Protein AF-A0A8T4ITD4-F1 (afdb_monomer)

Structure (mmCIF, N/CA/C/O backbone):
data_AF-A0A8T4ITD4-F1
#
_entry.id   AF-A0A8T4ITD4-F1
#
loop_
_atom_site.group_PDB
_atom_site.id
_atom_site.type_symbol
_atom_site.label_atom_id
_atom_site.label_alt_id
_atom_site.label_comp_id
_atom_site.label_asym_id
_atom_site.label_entity_id
_atom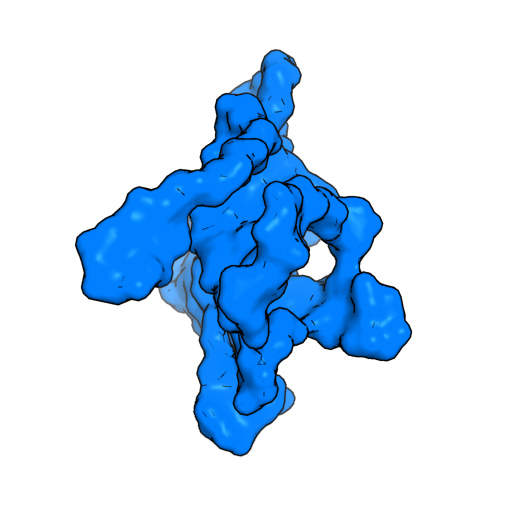_site.label_seq_id
_atom_site.pdbx_PDB_ins_code
_atom_site.Cartn_x
_atom_site.Cartn_y
_atom_site.Cartn_z
_atom_site.occupancy
_atom_site.B_iso_or_equiv
_atom_site.auth_seq_id
_atom_site.auth_comp_id
_atom_site.auth_asym_id
_atom_site.auth_atom_id
_atom_site.pdbx_PDB_model_num
ATOM 1 N N . ARG A 1 1 ? -17.104 -7.190 5.975 1.00 83.31 1 ARG A N 1
ATOM 2 C CA . ARG A 1 1 ? -16.769 -7.221 7.417 1.00 83.31 1 ARG A CA 1
ATOM 3 C C . ARG A 1 1 ? -17.326 -8.501 8.016 1.00 83.31 1 ARG A C 1
ATOM 5 O O . ARG A 1 1 ? -18.488 -8.779 7.773 1.00 83.31 1 ARG A O 1
ATOM 12 N N . TRP A 1 2 ? -16.511 -9.273 8.727 1.00 86.00 2 TRP A N 1
ATOM 13 C CA . TRP A 1 2 ? -16.955 -10.450 9.479 1.00 86.00 2 TRP A CA 1
ATOM 14 C C . TRP A 1 2 ? -17.395 -10.024 10.883 1.00 86.00 2 TRP A C 1
ATOM 16 O O . TRP A 1 2 ? -16.701 -9.215 11.501 1.00 86.00 2 TRP A O 1
ATOM 26 N N . ASP A 1 3 ? -18.520 -10.533 11.377 1.00 88.12 3 ASP A N 1
ATOM 27 C CA . ASP A 1 3 ? -19.047 -10.217 12.717 1.00 88.12 3 ASP A CA 1
ATOM 28 C C . ASP A 1 3 ? -18.936 -11.381 13.723 1.00 88.12 3 ASP A C 1
ATOM 30 O O . ASP A 1 3 ? -19.426 -11.288 14.847 1.00 88.12 3 ASP A O 1
ATOM 34 N N . GLY A 1 4 ? -18.272 -12.474 13.334 1.00 91.31 4 GLY A N 1
ATOM 35 C CA . GLY A 1 4 ? -18.209 -13.712 14.115 1.00 91.31 4 GLY A CA 1
ATOM 36 C C . GLY A 1 4 ? -19.161 -14.803 13.624 1.00 91.31 4 GLY A C 1
ATOM 37 O O . GLY A 1 4 ? -19.001 -15.951 14.038 1.00 91.31 4 GLY A O 1
ATOM 38 N N . ARG A 1 5 ? -20.121 -14.473 12.752 1.00 95.56 5 ARG A N 1
ATOM 39 C CA . ARG A 1 5 ? -21.103 -15.415 12.190 1.00 95.56 5 ARG A CA 1
ATOM 40 C C . ARG A 1 5 ? -21.269 -15.268 10.687 1.00 95.56 5 ARG A C 1
ATOM 42 O O . ARG A 1 5 ? -21.313 -16.282 9.999 1.00 95.56 5 ARG A O 1
ATOM 49 N N . ASP A 1 6 ? -21.327 -14.032 10.204 1.00 96.06 6 ASP A N 1
ATOM 50 C CA . ASP A 1 6 ? -21.644 -13.712 8.821 1.00 96.06 6 ASP A CA 1
ATOM 51 C C . ASP A 1 6 ? -20.755 -12.595 8.256 1.00 96.06 6 ASP A C 1
ATOM 53 O O . ASP A 1 6 ? -20.131 -11.790 8.960 1.00 96.06 6 ASP A O 1
ATOM 57 N N . TRP A 1 7 ? -20.693 -12.550 6.924 1.00 95.44 7 TRP A N 1
ATOM 58 C CA . TRP A 1 7 ? -20.056 -11.467 6.184 1.00 95.44 7 TRP A CA 1
ATOM 59 C C . TRP A 1 7 ? -21.073 -10.380 5.843 1.00 95.44 7 TRP A C 1
ATOM 61 O O . TRP A 1 7 ? -22.057 -10.621 5.153 1.00 95.44 7 TRP A O 1
ATOM 71 N N . THR A 1 8 ? -20.780 -9.146 6.244 1.00 91.69 8 THR A N 1
ATOM 72 C CA . THR A 1 8 ? -21.498 -7.945 5.802 1.00 91.69 8 THR A CA 1
ATOM 73 C C . THR A 1 8 ? -20.739 -7.250 4.675 1.00 91.69 8 THR A C 1
ATOM 75 O O . THR A 1 8 ? -19.539 -6.972 4.798 1.00 91.69 8 THR A O 1
ATOM 78 N N . VAL A 1 9 ? -21.438 -6.935 3.587 1.00 92.75 9 VAL A N 1
ATOM 79 C CA . VAL A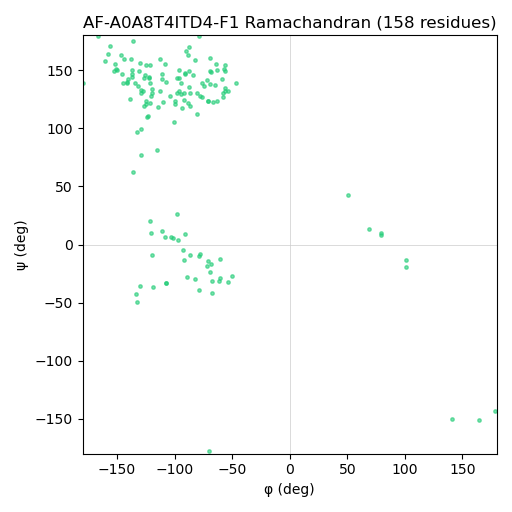 1 9 ? -20.908 -6.131 2.478 1.00 92.75 9 VAL A CA 1
ATOM 80 C C . VAL A 1 9 ? -20.914 -4.657 2.886 1.00 92.75 9 VAL A C 1
ATOM 82 O O . VAL A 1 9 ? -21.928 -4.143 3.347 1.00 92.75 9 VAL A O 1
ATOM 85 N N . LEU A 1 10 ? -19.772 -3.983 2.739 1.00 91.56 10 LEU A N 1
ATOM 86 C CA . LEU A 1 10 ? -19.673 -2.537 2.954 1.00 91.56 10 LEU A CA 1
ATOM 87 C C . LEU A 1 10 ? -20.131 -1.777 1.695 1.00 91.56 10 LEU A C 1
ATOM 89 O O . LEU A 1 10 ? -20.093 -2.354 0.605 1.00 91.56 10 LEU A O 1
ATOM 93 N N . PRO A 1 11 ? -20.523 -0.493 1.812 1.00 93.88 11 PRO A N 1
ATOM 94 C CA . PRO A 1 11 ? -20.849 0.348 0.665 1.00 93.88 11 PRO A CA 1
ATOM 95 C C . PRO A 1 11 ? -19.798 0.259 -0.456 1.00 93.88 11 PRO A C 1
ATOM 97 O O . PRO A 1 11 ? -18.597 0.226 -0.167 1.00 93.88 11 PRO A O 1
ATOM 100 N N . PRO A 1 12 ? -20.218 0.211 -1.732 1.00 90.81 12 PRO A N 1
ATOM 101 C CA . PRO A 1 12 ? -19.304 -0.008 -2.844 1.00 90.81 12 PRO A CA 1
ATOM 102 C C . PRO A 1 12 ? -18.421 1.216 -3.108 1.00 90.81 12 PRO A C 1
ATOM 104 O O . PRO A 1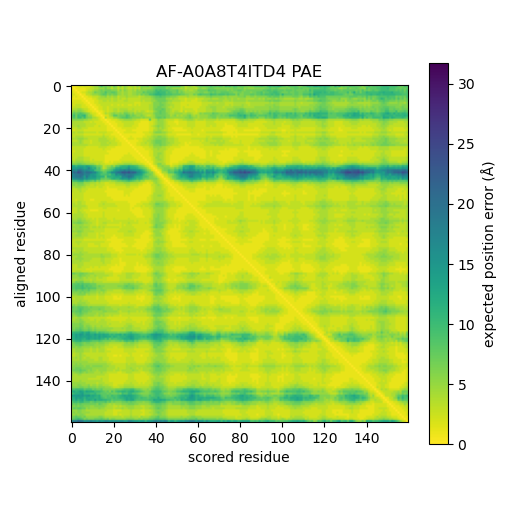 12 ? -18.889 2.355 -3.108 1.00 90.81 12 PRO A O 1
ATOM 107 N N . VAL A 1 13 ? -17.152 0.970 -3.437 1.00 88.94 13 VAL A N 1
ATOM 108 C CA . VAL A 1 13 ? -16.259 1.983 -4.012 1.00 88.94 13 VAL A CA 1
ATOM 109 C C . VAL A 1 13 ? -16.412 1.955 -5.529 1.00 88.94 13 VAL A C 1
ATOM 111 O O . VAL A 1 13 ? -16.179 0.931 -6.166 1.00 88.94 13 VAL A O 1
ATOM 114 N N . GLN A 1 14 ? -16.795 3.085 -6.118 1.00 84.44 14 GLN A N 1
ATOM 115 C CA . GLN A 1 14 ? -16.954 3.202 -7.566 1.00 84.44 14 GLN A CA 1
ATOM 116 C C . GLN A 1 14 ? -15.593 3.302 -8.272 1.00 84.44 14 GLN A C 1
ATOM 118 O O . GLN A 1 14 ? -14.695 4.027 -7.835 1.00 84.44 14 GLN A O 1
ATOM 123 N N . GLY A 1 15 ? -15.466 2.614 -9.405 1.00 81.94 15 GLY A N 1
ATOM 124 C CA . GLY A 1 15 ? -14.335 2.715 -10.323 1.00 81.94 15 GLY A CA 1
ATOM 125 C C . GLY A 1 15 ? -14.536 1.790 -11.522 1.00 81.94 15 GLY A C 1
ATOM 126 O O . GLY A 1 15 ? -15.021 0.676 -11.373 1.00 81.94 15 GLY A O 1
ATOM 127 N N . ILE A 1 16 ? -14.192 2.254 -12.724 1.00 83.50 16 ILE A N 1
ATOM 128 C CA . ILE A 1 16 ? -14.544 1.558 -13.979 1.00 83.50 16 ILE A CA 1
ATOM 129 C C . ILE A 1 16 ? -13.799 0.227 -14.120 1.00 83.50 16 ILE A C 1
ATOM 131 O O . ILE A 1 16 ? -14.368 -0.774 -14.542 1.00 83.50 16 ILE A O 1
ATOM 135 N N . ARG A 1 17 ? -12.513 0.221 -13.764 1.00 88.50 17 ARG A N 1
ATOM 136 C CA . ARG A 1 17 ? -11.666 -0.976 -13.654 1.00 88.50 17 ARG A CA 1
ATOM 137 C C . ARG A 1 17 ? -10.848 -0.859 -12.380 1.00 88.50 17 ARG A C 1
ATOM 139 O O . ARG A 1 17 ? -9.636 -0.669 -12.435 1.00 88.50 17 ARG A O 1
ATOM 146 N N . LEU A 1 18 ? -11.557 -0.813 -11.257 1.00 92.69 18 LEU A N 1
ATOM 147 C CA . LEU A 1 18 ? -10.953 -0.742 -9.936 1.00 92.69 18 LEU A CA 1
ATOM 148 C C . LEU A 1 18 ? -10.307 -2.086 -9.597 1.00 92.69 18 LEU A C 1
ATOM 150 O O . LEU A 1 18 ? -10.986 -3.109 -9.563 1.00 92.69 18 LEU A O 1
ATOM 154 N N . THR A 1 19 ? -9.020 -2.048 -9.285 1.00 93.44 19 THR A N 1
ATOM 155 C CA . THR A 1 19 ? -8.300 -3.145 -8.645 1.00 93.44 19 THR A CA 1
ATOM 156 C C . THR A 1 19 ? -7.960 -2.706 -7.2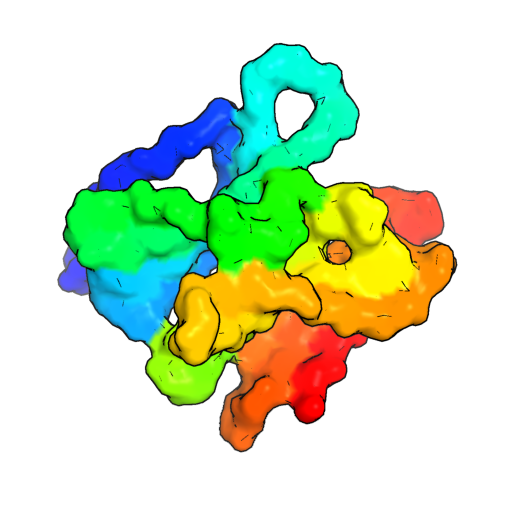32 1.00 93.44 19 THR A C 1
ATOM 158 O O . THR A 1 19 ? -7.301 -1.682 -7.060 1.00 93.44 19 THR A O 1
ATOM 161 N N . VAL A 1 20 ? -8.403 -3.470 -6.234 1.00 95.19 20 VAL A N 1
ATOM 162 C CA . VAL A 1 20 ? -7.972 -3.322 -4.837 1.00 95.19 20 VAL A CA 1
ATOM 163 C C . VAL A 1 20 ? -6.821 -4.290 -4.607 1.00 95.19 20 VAL A C 1
ATOM 165 O O . VAL A 1 20 ? -6.930 -5.461 -4.966 1.00 95.19 20 VAL A O 1
ATOM 168 N N . THR A 1 21 ? -5.721 -3.797 -4.054 1.00 97.25 21 THR A N 1
ATOM 169 C CA . THR A 1 21 ? -4.489 -4.576 -3.878 1.00 97.25 21 THR A CA 1
ATOM 170 C C . THR A 1 21 ? -4.242 -4.955 -2.428 1.00 97.25 21 THR A C 1
ATOM 172 O O . THR A 1 21 ? -3.708 -6.030 -2.180 1.00 97.25 21 THR A O 1
ATOM 175 N N . ASP A 1 22 ? -4.641 -4.105 -1.479 1.00 98.19 22 ASP A N 1
ATOM 176 C CA . ASP A 1 22 ? -4.431 -4.354 -0.054 1.00 98.19 22 ASP A CA 1
ATOM 177 C C . ASP A 1 22 ? -5.413 -3.560 0.820 1.00 98.19 22 ASP A C 1
ATOM 179 O O . ASP A 1 22 ? -6.048 -2.599 0.362 1.00 98.19 22 ASP A O 1
ATOM 183 N N . LEU A 1 23 ? -5.528 -3.962 2.087 1.00 96.62 23 LEU A N 1
ATOM 184 C CA . LEU A 1 23 ? -6.329 -3.287 3.100 1.00 96.62 23 LEU A CA 1
ATOM 185 C C . LEU A 1 23 ? -5.636 -3.286 4.472 1.00 96.62 23 LEU A C 1
ATOM 187 O O . LEU A 1 23 ? -5.096 -4.296 4.909 1.00 96.62 23 LEU A O 1
ATOM 191 N N . LEU A 1 24 ? -5.724 -2.168 5.194 1.00 97.88 24 LEU A N 1
ATOM 192 C CA . LEU A 1 24 ? -5.226 -2.042 6.564 1.00 97.88 24 LEU A CA 1
ATOM 193 C C . LEU A 1 24 ? -6.359 -1.615 7.507 1.00 97.88 24 LEU A C 1
ATOM 195 O O . LEU A 1 24 ? -6.792 -0.461 7.439 1.00 97.88 24 LEU A O 1
ATOM 199 N N . PRO A 1 25 ? -6.831 -2.492 8.409 1.00 95.88 25 PRO A N 1
ATOM 200 C CA . PRO A 1 25 ? -7.725 -2.090 9.483 1.00 95.88 25 PRO A CA 1
ATOM 201 C C . PRO A 1 25 ? -6.923 -1.468 10.637 1.00 95.88 25 PRO A C 1
ATOM 203 O O . PRO A 1 25 ? -6.191 -2.168 11.333 1.00 95.88 25 PRO A O 1
ATOM 206 N N . SER A 1 26 ? -7.091 -0.166 10.863 1.00 94.75 26 SER A N 1
ATOM 207 C CA . SER A 1 26 ? -6.511 0.558 12.008 1.00 94.75 26 SER A CA 1
ATOM 208 C C . SER A 1 26 ? -7.440 0.537 13.230 1.00 94.75 26 SER A C 1
ATOM 210 O O . SER A 1 26 ? -6.989 0.606 14.370 1.00 94.75 26 SER A O 1
ATOM 212 N N . ALA A 1 27 ? -8.751 0.436 12.993 1.00 93.50 27 ALA A N 1
ATOM 213 C CA . ALA A 1 27 ? -9.804 0.250 13.992 1.00 93.50 27 ALA A CA 1
ATOM 214 C C . ALA A 1 27 ? -11.041 -0.397 13.322 1.00 93.50 27 ALA A C 1
ATOM 216 O O . ALA A 1 27 ? -11.081 -0.482 12.093 1.00 93.50 27 ALA A O 1
ATOM 217 N N . PRO A 1 28 ? -12.079 -0.831 14.073 1.00 90.69 28 PRO A N 1
ATOM 218 C CA . PRO A 1 28 ? -13.274 -1.455 13.485 1.00 90.69 28 PRO A CA 1
ATOM 219 C C . PRO A 1 28 ? -13.958 -0.624 12.391 1.00 90.69 28 PRO A C 1
ATOM 221 O O . PRO A 1 28 ? -14.503 -1.185 11.441 1.00 90.69 28 PRO A O 1
ATOM 224 N N . ASP A 1 29 ? -13.887 0.699 12.533 1.00 94.06 29 ASP A N 1
ATOM 225 C CA . ASP A 1 29 ? -14.495 1.690 11.648 1.00 94.06 29 ASP A CA 1
ATOM 226 C C . ASP A 1 29 ? -13.440 2.642 11.049 1.00 94.06 29 ASP A C 1
ATOM 228 O O . ASP A 1 29 ? -13.766 3.726 10.583 1.00 94.06 29 ASP A O 1
ATOM 232 N N . ASP A 1 30 ? -12.167 2.231 11.045 1.00 95.88 30 ASP A N 1
ATOM 233 C CA . ASP A 1 30 ? -11.068 2.941 10.382 1.00 95.88 30 ASP A CA 1
ATOM 234 C C . ASP A 1 30 ? -10.250 1.943 9.565 1.00 95.88 30 ASP A C 1
ATOM 236 O O . ASP A 1 30 ? -9.401 1.225 10.100 1.00 95.88 30 ASP A O 1
ATOM 240 N N . VAL A 1 31 ? -10.549 1.858 8.270 1.00 96.81 31 VAL A N 1
ATOM 241 C CA . VAL A 1 31 ? -9.909 0.901 7.359 1.00 96.81 31 VAL A CA 1
ATOM 242 C C . VAL A 1 31 ? -9.402 1.626 6.130 1.00 96.81 31 VAL A C 1
ATOM 244 O O . VAL A 1 31 ? -10.146 2.346 5.471 1.00 96.81 31 VAL A O 1
ATOM 247 N N . TRP A 1 32 ? -8.147 1.393 5.780 1.00 97.81 32 TRP A N 1
ATOM 248 C CA . TRP A 1 32 ? -7.535 1.904 4.563 1.00 97.81 32 TRP A CA 1
ATOM 249 C C . TRP A 1 32 ? -7.557 0.836 3.479 1.00 97.81 32 TRP A C 1
ATOM 251 O O . TRP A 1 32 ? -7.359 -0.339 3.772 1.00 97.81 32 TRP A O 1
ATOM 261 N N . ALA A 1 33 ? -7.772 1.237 2.231 1.00 97.69 33 ALA A N 1
ATOM 262 C CA . ALA A 1 33 ? -7.681 0.364 1.068 1.00 97.69 33 ALA A CA 1
ATOM 263 C C . ALA A 1 33 ? -6.833 1.020 -0.022 1.00 97.69 33 ALA A C 1
ATOM 265 O O . ALA A 1 33 ? -6.986 2.215 -0.305 1.00 97.69 33 ALA A O 1
ATOM 266 N N . THR A 1 34 ? -5.959 0.229 -0.636 1.00 98.12 34 THR A N 1
ATOM 267 C CA . THR A 1 34 ? -5.058 0.653 -1.712 1.00 98.12 34 THR A CA 1
ATOM 268 C C . THR A 1 34 ? -5.418 -0.019 -3.031 1.00 98.12 34 THR A C 1
ATOM 270 O O . THR A 1 34 ? -6.098 -1.049 -3.071 1.00 98.12 34 THR A O 1
ATOM 273 N N . GLY A 1 35 ? -4.976 0.580 -4.132 1.00 97.00 35 GLY A N 1
ATOM 274 C CA . GLY A 1 35 ? -5.116 -0.017 -5.445 1.00 97.00 35 GLY A CA 1
ATOM 275 C C . GLY A 1 35 ? -4.890 0.958 -6.588 1.00 97.00 35 GLY A C 1
ATOM 276 O O . GLY A 1 35 ? -4.152 1.943 -6.470 1.00 97.00 35 GLY A O 1
ATOM 277 N N . ALA A 1 36 ? -5.553 0.675 -7.707 1.00 95.69 36 ALA A N 1
ATOM 278 C CA . ALA A 1 36 ? -5.495 1.478 -8.919 1.00 95.69 36 ALA A CA 1
ATOM 279 C C . ALA A 1 36 ? -6.796 1.359 -9.730 1.00 95.69 36 ALA A C 1
ATOM 281 O O . ALA A 1 36 ? -7.509 0.360 -9.635 1.00 95.69 36 ALA A O 1
ATOM 282 N N . ALA A 1 37 ? -7.111 2.365 -10.547 1.00 93.56 37 ALA A N 1
ATOM 283 C CA . ALA A 1 37 ? -8.275 2.342 -11.429 1.00 93.56 37 ALA A CA 1
ATOM 284 C C . ALA A 1 37 ? -7.988 2.975 -12.796 1.00 93.56 37 ALA A C 1
ATOM 286 O O . ALA A 1 37 ? -7.363 4.031 -12.898 1.00 93.56 37 ALA A O 1
ATOM 287 N N . PHE A 1 38 ? -8.504 2.356 -13.860 1.00 89.50 38 PHE A N 1
ATOM 288 C CA . PHE A 1 38 ? -8.480 2.933 -15.209 1.00 89.50 38 PHE A CA 1
ATOM 289 C C . PHE A 1 38 ? -9.744 3.760 -15.487 1.00 89.50 38 PHE A C 1
ATOM 291 O O . PHE A 1 38 ? -10.829 3.431 -15.009 1.00 89.50 38 PHE A O 1
ATOM 298 N N . GLY A 1 39 ? -9.603 4.826 -16.283 1.00 80.88 39 GLY A N 1
ATOM 299 C CA . GLY A 1 39 ? -10.715 5.667 -16.748 1.00 80.88 39 GLY A CA 1
ATOM 300 C C . GLY A 1 39 ? -11.379 5.161 -18.038 1.00 80.88 39 GLY A C 1
ATOM 301 O O . GLY A 1 39 ? -10.857 4.270 -18.708 1.00 80.88 39 GLY A O 1
ATOM 302 N N . VAL A 1 40 ? -12.520 5.758 -18.412 1.00 70.38 40 VAL A N 1
ATOM 303 C CA . VAL A 1 40 ? -13.236 5.441 -19.664 1.00 70.38 40 VAL A CA 1
ATOM 304 C C . VAL A 1 40 ? -12.427 5.933 -20.864 1.00 70.38 40 VAL A C 1
ATOM 306 O O . VAL A 1 40 ? -11.902 7.044 -20.840 1.00 70.38 40 VAL A O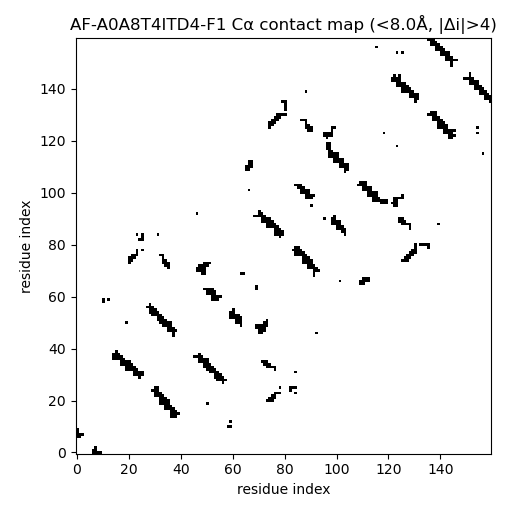 1
ATOM 309 N N . GLY A 1 41 ? -12.357 5.123 -21.925 1.00 66.56 41 GLY A N 1
ATOM 310 C CA . GLY A 1 41 ? -11.908 5.569 -23.251 1.00 66.56 41 GLY A CA 1
ATOM 311 C C . GLY A 1 41 ? -10.426 5.934 -23.367 1.00 66.56 41 GLY A C 1
ATOM 312 O O . GLY A 1 41 ? -10.035 6.558 -24.347 1.00 66.56 41 GLY A O 1
ATOM 313 N N . GLY A 1 42 ? -9.593 5.574 -22.386 1.00 64.44 42 GLY A N 1
ATOM 314 C CA . GLY A 1 42 ? -8.145 5.724 -22.513 1.00 64.44 42 GLY A CA 1
ATOM 315 C C . GLY A 1 42 ? -7.570 4.749 -23.550 1.00 64.44 42 GLY A C 1
ATOM 316 O O . GLY A 1 42 ? -8.113 3.651 -23.700 1.00 64.44 42 GLY A O 1
ATOM 317 N N . PRO A 1 43 ? -6.476 5.107 -24.249 1.00 71.81 43 PRO A N 1
ATOM 318 C CA . PRO A 1 43 ? -5.746 4.145 -25.068 1.00 71.81 43 PRO A CA 1
ATOM 319 C C . PRO A 1 43 ? -5.312 2.937 -24.213 1.00 71.81 43 PRO A C 1
ATOM 321 O O . PRO A 1 43 ? -5.138 3.101 -23.001 1.00 71.81 43 PRO A O 1
ATOM 324 N N . PRO A 1 44 ? -5.114 1.747 -24.814 1.00 66.81 44 PRO A N 1
ATOM 325 C CA . PRO A 1 44 ? -4.713 0.529 -24.099 1.00 66.81 44 PRO A CA 1
ATOM 326 C C . PRO A 1 44 ? -3.505 0.706 -23.163 1.00 66.81 44 PRO A C 1
ATOM 328 O O . PRO A 1 44 ? -3.427 0.030 -22.142 1.00 66.81 44 PRO A O 1
ATOM 331 N N . ASP A 1 45 ? -2.624 1.663 -23.468 1.00 73.56 45 ASP A N 1
ATOM 332 C CA . ASP A 1 45 ? -1.386 1.933 -22.730 1.00 73.56 45 ASP A CA 1
ATOM 333 C C . ASP A 1 45 ? -1.495 3.067 -21.695 1.00 73.56 45 ASP A C 1
ATOM 335 O O . ASP A 1 45 ? -0.494 3.450 -21.083 1.00 73.56 45 ASP A O 1
ATOM 339 N N . LYS A 1 46 ? -2.687 3.647 -21.486 1.00 85.88 46 LYS A N 1
ATOM 340 C CA . LYS A 1 46 ? -2.860 4.701 -20.477 1.00 85.88 46 LYS A CA 1
ATOM 341 C C . LYS A 1 46 ? -2.643 4.106 -19.077 1.00 85.88 46 LYS A C 1
ATOM 343 O O . LYS A 1 46 ? -3.386 3.197 -18.703 1.00 85.88 46 LYS A O 1
ATOM 348 N N . PRO A 1 47 ? -1.700 4.631 -18.271 1.00 89.31 47 PRO A N 1
ATOM 349 C CA . PRO A 1 47 ? -1.505 4.148 -16.910 1.00 89.31 47 PRO A CA 1
ATOM 350 C C . PRO A 1 47 ? -2.751 4.403 -16.045 1.00 89.31 47 PRO A C 1
ATOM 352 O O . PRO A 1 47 ? -3.480 5.377 -16.281 1.00 89.31 47 PRO A O 1
ATOM 355 N N . PRO A 1 48 ? -3.011 3.550 -15.041 1.00 93.06 48 PRO A N 1
ATOM 356 C CA . PRO A 1 48 ? -4.104 3.772 -14.110 1.00 93.06 48 PRO A CA 1
ATOM 357 C C . PRO A 1 48 ? -3.817 4.970 -13.193 1.00 93.06 48 PRO A C 1
ATOM 359 O O . PRO A 1 48 ? -2.673 5.401 -13.031 1.00 93.06 48 PRO A O 1
ATOM 362 N N . GLY A 1 49 ? -4.874 5.512 -12.591 1.00 94.44 49 GLY A N 1
ATOM 363 C CA . GLY A 1 49 ? -4.744 6.391 -11.434 1.00 94.44 49 GLY A CA 1
ATOM 364 C C . GLY A 1 49 ? -4.640 5.558 -10.162 1.00 94.44 49 GLY A C 1
ATOM 365 O O . GLY A 1 49 ? -5.279 4.505 -10.074 1.00 94.44 49 GLY A O 1
ATOM 366 N N . ILE A 1 50 ? -3.872 6.020 -9.177 1.00 96.00 50 ILE A N 1
ATOM 367 C CA . ILE A 1 50 ? -3.852 5.349 -7.876 1.00 96.00 50 ILE A CA 1
ATOM 368 C C . ILE A 1 50 ? -5.229 5.427 -7.211 1.00 96.00 50 ILE A C 1
ATOM 370 O O . ILE A 1 50 ? -6.017 6.340 -7.465 1.00 96.00 50 ILE A O 1
ATOM 374 N N . VAL A 1 51 ? -5.502 4.481 -6.319 1.00 97.00 51 VAL A N 1
ATOM 375 C CA . VAL A 1 51 ? -6.680 4.506 -5.459 1.00 97.00 51 VAL A CA 1
ATOM 376 C C . VAL A 1 51 ? -6.229 4.357 -4.018 1.00 97.00 51 VAL A C 1
ATOM 378 O O . VAL A 1 51 ? -5.650 3.343 -3.643 1.00 97.00 51 VAL A O 1
ATOM 381 N N . LEU A 1 52 ? -6.531 5.371 -3.212 1.00 97.56 52 LEU A N 1
ATOM 382 C CA . LEU A 1 52 ? -6.429 5.322 -1.760 1.00 97.56 52 LEU A CA 1
ATOM 383 C C . LEU A 1 52 ? -7.778 5.703 -1.158 1.00 97.56 52 LEU A C 1
ATOM 385 O O . LEU A 1 52 ? -8.295 6.794 -1.425 1.00 97.56 52 LEU A O 1
ATOM 389 N N . ARG A 1 53 ? -8.361 4.793 -0.377 1.00 97.38 53 ARG A N 1
ATOM 390 C CA . ARG A 1 53 ? -9.668 4.971 0.262 1.00 97.38 53 ARG A CA 1
ATOM 391 C C . ARG A 1 53 ? -9.575 4.740 1.759 1.00 97.38 53 ARG A C 1
ATOM 393 O O . ARG A 1 53 ? -8.832 3.864 2.190 1.00 97.38 53 ARG A O 1
ATOM 400 N N . ARG A 1 54 ? -10.374 5.480 2.527 1.00 96.88 54 ARG A N 1
ATOM 401 C CA . ARG A 1 54 ? -10.536 5.2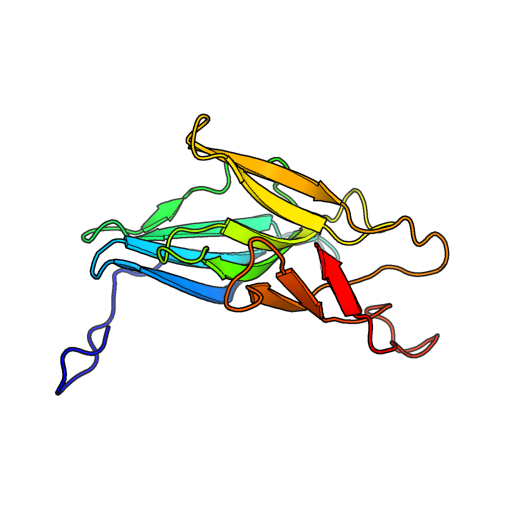80 3.970 1.00 96.88 54 ARG A CA 1
ATOM 402 C C . ARG A 1 54 ? -12.008 5.094 4.316 1.00 96.88 54 ARG A C 1
ATOM 404 O O . ARG A 1 54 ? -12.828 5.947 3.979 1.00 96.88 54 ARG A O 1
ATOM 411 N N . TRP A 1 55 ? -12.324 3.983 4.964 1.00 97.56 55 TRP A N 1
ATOM 412 C CA . TRP A 1 55 ? -13.600 3.719 5.616 1.00 97.56 55 TRP A CA 1
ATOM 413 C C . TRP A 1 55 ? -13.615 4.407 6.976 1.00 97.56 55 TRP A C 1
ATOM 415 O O . TRP A 1 55 ? -12.665 4.237 7.735 1.00 97.56 55 TRP A O 1
ATOM 425 N N . ASN A 1 56 ? -14.672 5.160 7.272 1.00 95.38 56 ASN A N 1
ATOM 426 C CA . ASN A 1 56 ? -14.843 5.892 8.537 1.00 95.38 56 ASN A CA 1
ATOM 427 C C . ASN A 1 56 ? -15.970 5.325 9.430 1.00 95.38 56 ASN A C 1
ATOM 429 O O . ASN A 1 56 ? -16.408 5.997 10.362 1.00 95.38 56 ASN A O 1
ATOM 433 N N . GLY A 1 57 ? -16.488 4.134 9.110 1.00 95.31 57 GLY A N 1
ATOM 434 C CA . GLY A 1 57 ? -17.643 3.528 9.784 1.00 95.31 57 GLY A CA 1
ATOM 435 C C . GLY A 1 57 ? -18.960 3.666 9.030 1.00 95.31 57 GLY A C 1
ATOM 436 O O . GLY A 1 57 ? -19.875 2.878 9.270 1.00 95.31 57 GLY A O 1
ATOM 437 N N . THR A 1 58 ? -19.059 4.611 8.094 1.00 95.12 58 THR A N 1
ATOM 438 C CA . THR A 1 58 ? -20.296 4.871 7.340 1.00 95.12 58 THR A CA 1
ATOM 439 C C . THR A 1 58 ? -20.081 4.940 5.833 1.00 95.12 58 THR A C 1
ATOM 441 O O . THR A 1 58 ? -20.926 4.458 5.077 1.00 95.12 58 THR A O 1
ATOM 444 N N . GLU A 1 59 ? -18.955 5.483 5.377 1.00 96.44 59 GLU A N 1
ATOM 445 C CA . GLU A 1 59 ? -18.645 5.641 3.959 1.00 96.44 59 GLU A CA 1
ATOM 446 C C . GLU A 1 59 ? -17.149 5.497 3.644 1.00 96.44 59 GLU A C 1
ATOM 448 O O . GLU A 1 59 ? -16.275 5.589 4.509 1.00 96.44 59 GLU A O 1
ATOM 453 N N . TRP A 1 60 ? -16.854 5.283 2.360 1.00 97.25 60 TRP A N 1
ATOM 454 C CA . TRP A 1 60 ? -15.495 5.308 1.828 1.00 97.25 60 TRP A CA 1
ATOM 455 C C . TRP A 1 60 ? -15.155 6.696 1.290 1.00 97.25 60 TRP A C 1
ATOM 457 O O . TRP A 1 60 ? -15.712 7.139 0.286 1.00 97.25 60 TRP A O 1
ATOM 467 N N . THR A 1 61 ? -14.161 7.346 1.886 1.00 96.38 61 THR A N 1
ATOM 468 C CA . THR A 1 61 ? -13.645 8.645 1.432 1.00 96.38 61 THR A CA 1
ATOM 469 C C . THR A 1 61 ? -12.416 8.468 0.541 1.00 96.38 61 THR A C 1
ATOM 471 O O . THR A 1 61 ? -11.616 7.551 0.742 1.00 96.38 61 THR A O 1
ATOM 474 N N . SER A 1 62 ? -12.268 9.312 -0.489 1.00 95.31 62 SER A N 1
ATOM 475 C CA . SER A 1 62 ? -11.028 9.366 -1.279 1.00 95.31 62 SER A CA 1
ATOM 476 C C . SER A 1 62 ? -9.937 10.067 -0.485 1.00 95.31 62 SER A C 1
ATOM 478 O O . SER A 1 62 ? -10.196 11.111 0.098 1.00 95.31 62 SER A O 1
ATOM 480 N N . TRP A 1 63 ? -8.732 9.510 -0.516 1.00 96.00 63 TRP A N 1
ATOM 481 C CA . TRP A 1 63 ? -7.519 10.120 0.037 1.00 96.00 63 TRP A CA 1
ATOM 482 C C . TRP A 1 63 ? -6.436 10.323 -1.027 1.00 96.00 63 TRP A C 1
ATOM 484 O O . TRP A 1 63 ? -5.288 10.619 -0.716 1.00 96.00 63 TRP A O 1
ATOM 494 N N . THR A 1 64 ? -6.788 10.135 -2.298 1.00 94.38 64 THR A N 1
ATOM 495 C CA . THR A 1 64 ? -5.844 10.196 -3.425 1.00 94.38 64 THR A CA 1
ATOM 496 C C . THR A 1 64 ? -5.300 11.611 -3.654 1.00 94.38 64 THR A C 1
ATOM 498 O O . THR A 1 64 ? -4.152 11.777 -4.044 1.00 94.38 64 THR A O 1
ATOM 501 N N . ASP A 1 65 ? -6.090 12.640 -3.361 1.00 92.12 65 ASP A N 1
ATOM 502 C CA . ASP A 1 65 ? -5.694 14.054 -3.388 1.00 92.12 65 ASP A CA 1
ATOM 503 C C . ASP A 1 65 ? -4.686 14.428 -2.286 1.00 92.12 65 ASP A C 1
ATOM 505 O O . ASP A 1 65 ? -3.999 15.439 -2.400 1.00 92.12 65 ASP A O 1
ATOM 509 N N . ARG A 1 66 ? -4.548 13.588 -1.253 1.00 93.69 66 ARG A N 1
ATOM 510 C CA . ARG A 1 66 ? -3.579 13.734 -0.154 1.00 93.69 66 ARG A CA 1
ATOM 511 C C . ARG A 1 66 ? -2.317 12.890 -0.352 1.00 93.69 66 ARG A C 1
ATOM 513 O O . ARG A 1 66 ? -1.672 12.485 0.617 1.00 93.69 66 ARG A O 1
ATOM 520 N N . THR A 1 67 ? -1.985 12.593 -1.604 1.00 95.00 67 THR A N 1
ATOM 521 C CA . THR A 1 67 ? -0.792 11.833 -1.983 1.00 95.00 67 THR A CA 1
ATOM 522 C C . THR A 1 67 ? 0.089 12.656 -2.928 1.00 95.00 67 THR A C 1
ATOM 524 O O . THR A 1 67 ? -0.408 13.530 -3.638 1.00 95.00 67 THR A O 1
ATOM 527 N N . PRO A 1 68 ? 1.405 12.395 -2.968 1.00 93.88 68 PRO A N 1
ATOM 528 C CA . PRO A 1 68 ? 2.347 13.185 -3.758 1.00 93.88 68 PRO A CA 1
ATOM 529 C C . PRO A 1 68 ? 2.322 12.852 -5.259 1.00 93.88 68 PRO A C 1
ATOM 531 O O . PRO A 1 68 ? 2.977 13.537 -6.041 1.00 93.88 68 PRO A O 1
ATOM 534 N N . PHE A 1 69 ? 1.601 11.807 -5.679 1.00 93.69 69 PHE A N 1
ATOM 535 C CA . PHE A 1 69 ? 1.432 11.438 -7.084 1.00 93.69 69 PHE A CA 1
ATOM 536 C C . PHE A 1 69 ? 0.080 10.757 -7.298 1.00 93.69 69 PHE A C 1
ATOM 538 O O . PHE A 1 69 ? -0.419 10.081 -6.410 1.00 93.69 69 PHE A O 1
ATOM 545 N N . THR A 1 70 ? -0.499 10.891 -8.491 1.00 93.75 70 THR A N 1
ATOM 546 C CA . THR A 1 70 ? -1.846 10.363 -8.779 1.00 93.75 70 THR A CA 1
ATOM 547 C C . THR A 1 70 ? -1.889 9.321 -9.896 1.00 93.75 70 THR A C 1
ATOM 549 O O . THR A 1 70 ? -2.923 8.685 -10.092 1.00 93.75 70 THR A O 1
ATOM 552 N N . VAL A 1 71 ? -0.785 9.115 -10.623 1.00 94.62 71 VAL A N 1
ATOM 553 C CA . VAL A 1 71 ? -0.704 8.205 -11.778 1.00 94.62 71 VAL A CA 1
ATOM 554 C C . VAL A 1 71 ? 0.235 7.047 -11.461 1.00 94.62 71 VAL A C 1
ATOM 556 O O . VAL A 1 71 ? 1.423 7.253 -11.221 1.00 94.62 71 VAL A O 1
ATOM 559 N N . GLY A 1 72 ? -0.295 5.827 -11.479 1.00 94.50 72 GLY A N 1
ATOM 560 C CA . GLY A 1 72 ? 0.420 4.631 -11.056 1.00 94.50 72 GLY A CA 1
ATOM 561 C C . GLY A 1 72 ? -0.472 3.667 -10.277 1.00 94.50 72 GLY A C 1
ATOM 562 O O . GLY A 1 72 ? -1.680 3.611 -10.500 1.00 94.50 72 GLY A O 1
ATOM 563 N N . ALA A 1 73 ? 0.121 2.913 -9.352 1.00 95.44 73 ALA A N 1
ATOM 564 C CA . ALA A 1 73 ? -0.598 1.986 -8.479 1.00 95.44 73 ALA A CA 1
ATOM 565 C C . ALA A 1 73 ? -0.032 2.002 -7.055 1.00 95.44 73 ALA A C 1
ATOM 567 O O . ALA A 1 73 ? 1.180 2.076 -6.871 1.00 95.44 73 ALA A O 1
ATOM 568 N N . LEU A 1 74 ? -0.903 1.886 -6.055 1.00 97.88 74 LEU A N 1
ATOM 569 C CA . LEU A 1 74 ? -0.509 1.493 -4.699 1.00 97.88 74 LEU A CA 1
ATOM 570 C C . LEU A 1 74 ? -0.708 -0.017 -4.590 1.00 97.88 74 LEU A C 1
ATOM 572 O O . LEU A 1 74 ? -1.686 -0.519 -5.136 1.00 97.88 74 LEU A O 1
ATOM 576 N N . THR A 1 75 ? 0.217 -0.732 -3.953 1.00 97.62 75 THR A N 1
ATOM 577 C CA . THR A 1 75 ? 0.252 -2.205 -3.987 1.00 97.62 75 THR A CA 1
ATOM 578 C C . THR A 1 75 ? 0.099 -2.843 -2.616 1.00 97.62 75 THR A C 1
ATOM 580 O O . THR A 1 75 ? -0.589 -3.851 -2.511 1.00 97.62 75 THR A O 1
ATOM 583 N N . SER A 1 76 ? 0.657 -2.251 -1.559 1.00 98.44 76 SER A N 1
ATOM 584 C CA . SER A 1 76 ? 0.480 -2.753 -0.192 1.00 98.44 76 SER A CA 1
ATOM 585 C C . SER A 1 76 ? 0.594 -1.648 0.847 1.00 98.44 76 SER A C 1
ATOM 587 O O . SER A 1 76 ? 1.311 -0.677 0.620 1.00 98.44 76 SER A O 1
ATOM 589 N N . ILE A 1 77 ? -0.119 -1.782 1.965 1.00 98.62 77 ILE A N 1
ATOM 590 C CA . ILE A 1 77 ? -0.121 -0.849 3.093 1.00 98.62 77 ILE A CA 1
ATOM 591 C C . ILE A 1 77 ? 0.171 -1.598 4.395 1.00 98.62 77 ILE A C 1
ATOM 593 O O . ILE A 1 77 ? -0.460 -2.603 4.700 1.00 98.62 77 ILE A O 1
ATOM 597 N N . CYS A 1 78 ? 1.086 -1.076 5.212 1.00 97.81 78 CYS A N 1
ATOM 598 C CA . CYS A 1 78 ? 1.376 -1.637 6.527 1.00 97.81 78 CYS A CA 1
ATOM 599 C C . CYS A 1 78 ? 1.244 -0.603 7.649 1.00 97.81 78 CYS A C 1
ATOM 601 O O . CYS A 1 78 ? 1.397 0.610 7.449 1.00 97.81 78 CYS A O 1
ATOM 603 N N . ALA A 1 79 ? 0.976 -1.115 8.848 1.00 97.00 79 ALA A N 1
ATOM 604 C CA . ALA A 1 79 ? 0.877 -0.323 10.063 1.00 97.00 79 ALA A CA 1
ATOM 605 C C . ALA A 1 79 ? 2.219 -0.143 10.787 1.00 97.00 79 ALA A C 1
ATOM 607 O O . ALA A 1 79 ? 3.178 -0.877 10.554 1.00 97.00 79 ALA A O 1
ATOM 608 N N . ASP A 1 80 ? 2.259 0.834 11.692 1.00 94.19 80 ASP A N 1
ATOM 609 C CA . ASP A 1 80 ? 3.268 0.948 12.740 1.00 94.19 80 ASP A CA 1
ATOM 610 C C . ASP A 1 80 ? 2.963 -0.009 13.908 1.00 94.19 80 ASP A C 1
ATOM 612 O O . ASP A 1 80 ? 1.946 -0.706 13.934 1.00 94.19 80 ASP A O 1
ATOM 616 N N . ALA A 1 81 ? 3.826 -0.012 14.927 1.00 92.12 81 ALA A N 1
ATOM 617 C CA . ALA A 1 81 ? 3.654 -0.836 16.125 1.00 92.12 81 ALA A CA 1
ATOM 618 C C . ALA A 1 81 ? 2.362 -0.547 16.924 1.00 92.12 81 ALA A C 1
ATOM 620 O O . ALA A 1 81 ? 2.008 -1.320 17.811 1.00 92.12 81 ALA A O 1
ATOM 621 N N . ARG A 1 82 ? 1.659 0.559 16.640 1.00 91.81 82 ARG A N 1
ATOM 622 C CA . ARG A 1 82 ? 0.382 0.933 17.266 1.00 91.81 82 ARG A CA 1
ATOM 623 C C . ARG A 1 82 ? -0.824 0.618 16.376 1.00 91.81 82 ARG A C 1
ATOM 625 O O . ARG A 1 82 ? -1.934 0.995 16.736 1.00 91.81 82 ARG A O 1
ATOM 632 N N . GLY A 1 83 ? -0.625 -0.035 15.231 1.00 93.56 83 GLY A N 1
ATOM 633 C CA . GLY A 1 83 ? -1.697 -0.345 14.285 1.00 93.56 83 GLY A CA 1
ATOM 634 C C . GLY A 1 83 ? -2.115 0.835 13.401 1.00 93.56 83 GLY A C 1
ATOM 635 O O . GLY A 1 83 ? -3.121 0.739 12.709 1.00 93.56 83 GLY A O 1
ATOM 636 N N . ARG A 1 84 ? -1.378 1.953 13.407 1.00 94.62 84 ARG A N 1
ATOM 637 C CA . ARG A 1 84 ? -1.695 3.138 12.590 1.00 94.62 84 ARG A CA 1
ATOM 638 C C . ARG A 1 84 ? -1.054 3.016 11.209 1.00 94.62 84 ARG A C 1
ATOM 640 O O . ARG A 1 84 ? 0.030 2.442 11.129 1.00 94.62 84 ARG A O 1
ATOM 647 N N . PRO A 1 85 ? -1.641 3.585 10.140 1.00 96.81 85 PRO A N 1
ATOM 648 C CA . PRO A 1 85 ? -1.028 3.562 8.813 1.00 96.81 85 PRO A CA 1
ATOM 649 C C . PRO A 1 85 ? 0.378 4.164 8.860 1.00 96.81 85 PRO A C 1
ATOM 651 O O . PRO A 1 85 ? 0.595 5.200 9.488 1.00 96.81 85 PRO A O 1
ATOM 654 N N . ALA A 1 86 ? 1.335 3.497 8.219 1.00 97.12 86 ALA A N 1
ATOM 655 C CA . ALA A 1 86 ? 2.742 3.855 8.350 1.00 97.12 86 ALA A CA 1
ATOM 656 C C . ALA A 1 86 ? 3.457 3.947 7.007 1.00 97.12 86 ALA A C 1
ATOM 658 O O . ALA A 1 86 ? 4.157 4.931 6.757 1.00 97.12 86 ALA A O 1
ATOM 659 N N . LEU A 1 87 ? 3.313 2.933 6.158 1.00 98.12 87 LEU A N 1
ATOM 660 C CA . LEU A 1 87 ? 4.008 2.869 4.879 1.00 98.12 87 LEU A CA 1
ATOM 661 C C . LEU A 1 87 ? 3.116 2.202 3.835 1.00 98.12 87 LEU A C 1
ATOM 663 O O . LEU A 1 87 ? 2.443 1.216 4.126 1.00 98.12 87 LEU A O 1
ATOM 667 N N . ILE A 1 88 ? 3.130 2.739 2.622 1.00 98.56 88 ILE A N 1
ATOM 668 C CA . ILE A 1 88 ? 2.510 2.133 1.447 1.00 98.56 88 ILE A CA 1
ATOM 669 C C . ILE A 1 88 ? 3.609 1.896 0.423 1.00 98.56 88 ILE A C 1
ATOM 671 O O . ILE A 1 88 ? 4.400 2.801 0.178 1.00 98.56 88 ILE A O 1
ATOM 675 N N . SER A 1 89 ? 3.659 0.721 -0.194 1.00 97.81 89 SER A N 1
ATOM 676 C CA . SER A 1 89 ? 4.465 0.496 -1.395 1.00 97.81 89 SER A CA 1
ATOM 677 C C . SER A 1 89 ? 3.644 0.778 -2.651 1.00 97.81 89 SER A C 1
ATOM 679 O O . SER A 1 89 ? 2.419 0.615 -2.673 1.00 97.81 89 SER A O 1
ATOM 681 N N . GLY A 1 90 ? 4.308 1.254 -3.700 1.00 95.00 90 GLY A N 1
ATOM 682 C CA . GLY A 1 90 ? 3.637 1.557 -4.948 1.00 95.00 90 GLY A CA 1
ATOM 683 C C . GLY A 1 90 ? 4.578 1.782 -6.118 1.00 95.00 90 GLY A C 1
ATOM 684 O O . GLY A 1 90 ? 5.805 1.723 -6.028 1.00 95.00 90 GLY A O 1
ATOM 685 N N . TRP A 1 91 ? 3.947 2.051 -7.246 1.00 92.62 91 TRP A N 1
ATOM 686 C CA . TRP A 1 91 ? 4.567 2.377 -8.511 1.00 92.62 91 TRP A CA 1
ATOM 687 C C . TRP A 1 91 ? 4.065 3.745 -8.955 1.00 92.62 91 TRP A C 1
ATOM 689 O O . TRP A 1 91 ? 2.864 3.936 -9.128 1.00 92.62 91 TRP A O 1
ATOM 699 N N . ASP A 1 92 ? 4.991 4.676 -9.160 1.00 92.94 92 ASP A N 1
ATOM 700 C CA . ASP A 1 92 ? 4.727 5.975 -9.772 1.00 92.94 92 ASP A CA 1
ATOM 701 C C . ASP A 1 92 ? 5.133 5.923 -11.240 1.00 92.94 92 ASP A C 1
ATOM 703 O O . ASP A 1 92 ? 6.269 5.591 -11.587 1.00 92.94 92 ASP A O 1
ATOM 707 N N . PHE A 1 93 ? 4.179 6.227 -12.117 1.00 91.19 93 PHE A N 1
ATOM 708 C CA . PHE A 1 93 ? 4.399 6.170 -13.555 1.00 91.19 93 PHE A CA 1
ATOM 709 C C . PHE A 1 93 ? 5.497 7.140 -14.014 1.00 91.19 93 PHE A C 1
ATOM 711 O O . PHE A 1 93 ? 6.211 6.828 -14.973 1.00 91.19 93 PHE A O 1
ATOM 718 N N . TRP A 1 94 ? 5.648 8.281 -13.337 1.00 89.75 94 TRP A N 1
ATOM 719 C CA . TRP A 1 94 ? 6.542 9.361 -13.750 1.00 89.75 94 TRP A CA 1
ATOM 720 C C . TRP A 1 94 ? 8.002 9.142 -13.335 1.00 89.75 94 TRP A C 1
ATOM 722 O O . TRP A 1 94 ? 8.898 9.561 -14.063 1.00 89.75 94 TRP A O 1
ATOM 732 N N . ASP A 1 95 ? 8.258 8.439 -12.227 1.00 88.00 95 ASP A N 1
ATOM 733 C CA . ASP A 1 95 ? 9.605 8.034 -11.796 1.00 88.00 95 ASP A CA 1
ATOM 734 C C . ASP A 1 95 ? 9.641 6.532 -11.487 1.00 88.00 95 ASP A C 1
ATOM 736 O O . ASP A 1 95 ? 9.258 6.088 -10.403 1.00 88.00 95 ASP A O 1
ATOM 740 N N . GLN A 1 96 ? 10.142 5.772 -12.465 1.00 86.69 96 GLN A N 1
ATOM 741 C CA . GLN A 1 96 ? 10.302 4.312 -12.421 1.00 86.69 96 GLN A CA 1
ATOM 742 C C . GLN A 1 96 ? 11.758 3.889 -12.176 1.00 86.69 96 GLN A C 1
ATOM 744 O O . GLN A 1 96 ? 12.070 2.707 -12.287 1.00 86.69 96 GLN A O 1
ATOM 749 N N . SER A 1 97 ? 12.660 4.840 -11.909 1.00 85.62 97 SER A N 1
ATOM 750 C CA . SER A 1 97 ? 14.091 4.566 -11.690 1.00 85.62 97 SER A CA 1
ATOM 751 C C . SER A 1 97 ? 14.394 4.033 -10.286 1.00 85.62 97 SER A C 1
ATOM 753 O O . SER A 1 97 ? 15.527 3.649 -9.992 1.00 85.62 97 SER A O 1
ATOM 755 N N . ARG A 1 98 ? 13.385 4.080 -9.406 1.00 91.12 98 ARG A N 1
ATOM 756 C CA . ARG A 1 98 ? 13.438 3.751 -7.981 1.00 91.12 98 ARG A CA 1
ATOM 757 C C . ARG A 1 98 ? 12.087 3.242 -7.511 1.00 91.12 98 ARG A C 1
ATOM 759 O O . ARG A 1 98 ? 11.051 3.705 -7.989 1.00 91.12 98 ARG A O 1
ATOM 766 N N . SER A 1 99 ? 12.107 2.386 -6.498 1.00 92.94 99 SER A N 1
ATOM 767 C CA . SER A 1 99 ? 10.912 2.011 -5.744 1.00 92.94 99 SER A CA 1
ATOM 768 C C . SER A 1 99 ? 10.265 3.254 -5.126 1.00 92.94 99 SER A C 1
ATOM 770 O O . SER A 1 99 ? 10.971 4.163 -4.670 1.00 92.94 99 SER A O 1
ATOM 772 N N . HIS A 1 100 ? 8.933 3.303 -5.098 1.00 94.56 100 HIS A N 1
ATOM 773 C CA . HIS A 1 100 ? 8.190 4.385 -4.457 1.00 94.56 100 HIS A CA 1
ATOM 774 C C . HIS A 1 100 ? 7.443 3.853 -3.236 1.00 94.56 100 HIS A C 1
ATOM 776 O O . HIS A 1 100 ? 6.731 2.850 -3.303 1.00 94.56 100 HIS A O 1
ATOM 782 N N . TYR A 1 101 ? 7.588 4.573 -2.132 1.00 97.12 101 TYR A N 1
ATOM 783 C CA . TYR A 1 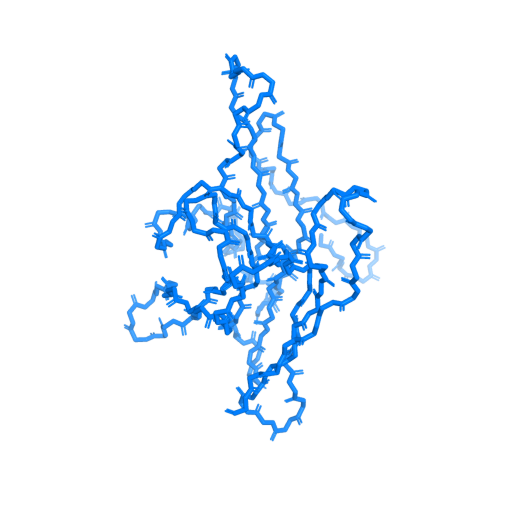101 ? 6.824 4.393 -0.916 1.00 97.12 101 TYR A CA 1
ATOM 784 C C . TYR A 1 101 ? 6.097 5.677 -0.530 1.00 97.12 101 TYR A C 1
ATOM 786 O O . TYR A 1 101 ? 6.645 6.769 -0.665 1.00 97.12 101 TYR A O 1
ATOM 794 N N . LEU A 1 102 ? 4.888 5.559 0.005 1.00 97.62 102 LEU A N 1
ATOM 795 C CA . LEU A 1 102 ? 4.243 6.661 0.704 1.00 97.62 102 LEU A CA 1
ATOM 796 C C . LEU A 1 102 ? 4.415 6.464 2.204 1.00 97.62 102 LEU A C 1
ATOM 798 O O . LEU A 1 102 ? 3.970 5.454 2.746 1.00 97.62 102 LEU A O 1
ATOM 802 N N . ARG A 1 103 ? 5.041 7.426 2.876 1.00 97.25 103 ARG A N 1
ATOM 803 C CA . ARG A 1 103 ? 5.198 7.449 4.331 1.00 97.25 103 ARG A CA 1
ATOM 804 C C . ARG A 1 103 ? 4.097 8.305 4.945 1.00 97.25 103 ARG A C 1
ATOM 806 O O . ARG A 1 103 ? 3.860 9.422 4.486 1.00 97.25 103 ARG A O 1
ATOM 813 N N . TRP A 1 104 ? 3.435 7.793 5.978 1.00 96.75 104 TRP A N 1
ATOM 814 C CA . TRP A 1 104 ? 2.446 8.574 6.715 1.00 96.75 104 TRP A CA 1
ATOM 815 C C . TRP A 1 104 ? 3.134 9.659 7.549 1.00 96.75 104 TRP A C 1
ATOM 817 O O . TRP A 1 104 ? 3.980 9.350 8.391 1.00 96.75 104 TRP A O 1
ATOM 827 N N . ASP A 1 105 ? 2.756 10.918 7.333 1.00 93.88 105 ASP A N 1
ATOM 828 C CA . ASP A 1 105 ? 3.096 12.039 8.202 1.00 93.88 105 ASP A CA 1
ATOM 829 C C . ASP A 1 105 ? 1.893 12.349 9.099 1.00 93.88 105 ASP A C 1
ATOM 831 O O . ASP A 1 105 ? 0.885 12.918 8.673 1.00 93.88 105 ASP A O 1
ATOM 835 N N . ALA A 1 106 ? 2.006 11.959 10.368 1.00 90.38 106 ALA A N 1
ATOM 836 C CA . ALA A 1 106 ? 0.948 12.160 11.346 1.00 90.38 106 ALA A CA 1
ATOM 837 C C . ALA A 1 106 ? 0.742 13.635 11.727 1.00 90.38 106 ALA A C 1
ATOM 839 O O . ALA A 1 106 ? -0.344 13.978 12.183 1.00 90.38 106 ALA A O 1
ATOM 840 N N . ALA A 1 107 ? 1.754 14.494 11.569 1.00 91.19 107 ALA A N 1
ATOM 841 C CA . ALA A 1 107 ? 1.635 15.916 11.877 1.00 91.19 107 ALA A CA 1
ATOM 842 C C . ALA A 1 107 ? 0.907 16.665 10.754 1.00 91.19 107 ALA A C 1
ATOM 844 O O . ALA A 1 107 ? 0.080 17.531 11.031 1.00 91.19 107 ALA A O 1
ATOM 845 N N . ALA A 1 108 ? 1.191 16.307 9.500 1.00 90.56 108 ALA A N 1
ATOM 846 C CA . ALA A 1 108 ? 0.548 16.893 8.325 1.00 90.56 108 ALA A CA 1
ATOM 847 C C . ALA A 1 108 ? -0.776 16.209 7.929 1.00 90.56 108 ALA A C 1
ATOM 849 O O . ALA A 1 108 ? -1.473 16.706 7.047 1.00 90.56 108 ALA A O 1
ATOM 850 N N . GLU A 1 109 ? -1.108 15.069 8.545 1.00 91.50 109 GLU A N 1
ATOM 851 C CA . GLU A 1 109 ? -2.236 14.207 8.162 1.00 91.50 109 GLU A CA 1
ATOM 852 C C . GLU A 1 109 ? -2.235 13.879 6.653 1.00 91.50 109 GLU A C 1
ATOM 854 O O . GLU A 1 109 ? -3.259 13.931 5.957 1.00 91.50 109 GLU A O 1
ATOM 859 N N . ALA A 1 110 ? -1.044 13.575 6.136 1.00 94.06 110 ALA A N 1
ATOM 860 C CA . ALA A 1 110 ? -0.790 13.427 4.711 1.00 94.06 110 ALA A CA 1
ATOM 861 C C . ALA A 1 110 ? 0.230 12.324 4.421 1.00 94.06 110 ALA A C 1
ATOM 863 O O . ALA A 1 110 ? 1.037 11.932 5.266 1.00 94.06 110 ALA A O 1
ATOM 864 N N . TRP A 1 111 ? 0.209 11.842 3.182 1.00 97.31 111 TRP A N 1
ATOM 865 C CA . TRP A 1 111 ? 1.203 10.909 2.679 1.00 97.31 111 TRP A CA 1
ATOM 866 C C . TRP A 1 111 ? 2.346 11.666 2.010 1.00 97.31 111 TRP A C 1
ATOM 868 O O . TRP A 1 111 ? 2.123 12.508 1.141 1.00 97.31 111 TRP A O 1
ATOM 878 N N . THR A 1 112 ? 3.580 11.340 2.381 1.00 96.62 112 THR A N 1
ATOM 879 C CA . THR A 1 112 ? 4.791 11.926 1.795 1.00 96.62 112 THR A CA 1
ATOM 880 C C . THR A 1 112 ? 5.543 10.896 0.960 1.00 96.62 112 THR A C 1
ATOM 882 O O . THR A 1 112 ? 5.520 9.701 1.249 1.00 96.62 112 THR A O 1
ATOM 885 N N . SER A 1 113 ? 6.187 11.346 -0.118 1.00 95.25 113 SER A N 1
ATOM 886 C CA . SER A 1 113 ? 6.938 10.467 -1.021 1.00 95.25 113 SER A CA 1
ATOM 887 C C . SER A 1 113 ? 8.269 10.092 -0.383 1.00 95.25 113 SER A C 1
ATOM 889 O O . SER A 1 113 ? 9.086 10.963 -0.089 1.00 95.25 113 SER A O 1
ATOM 891 N N . GLN A 1 114 ? 8.543 8.798 -0.299 1.00 95.06 114 GLN A N 1
ATOM 892 C CA . GLN A 1 114 ? 9.842 8.238 0.039 1.00 95.06 114 GLN A CA 1
ATOM 893 C C . GLN A 1 114 ? 10.312 7.327 -1.100 1.00 95.06 114 GLN A C 1
ATOM 895 O O . GLN A 1 114 ? 9.532 6.580 -1.690 1.00 95.06 114 GLN A O 1
ATOM 900 N N . ARG A 1 115 ? 11.601 7.395 -1.441 1.00 93.00 115 ARG A N 1
ATOM 901 C CA . ARG A 1 115 ? 12.184 6.611 -2.537 1.00 93.00 115 ARG A CA 1
ATOM 902 C C . ARG A 1 115 ? 13.129 5.549 -2.005 1.00 93.00 115 ARG A C 1
ATOM 904 O O . ARG A 1 115 ? 13.861 5.797 -1.048 1.00 93.00 115 ARG A O 1
ATOM 911 N N . GLY A 1 116 ? 13.106 4.391 -2.657 1.00 92.19 116 GLY A N 1
ATOM 912 C CA . GLY A 1 116 ? 14.132 3.371 -2.497 1.00 92.19 116 GLY A CA 1
ATOM 913 C C . GLY A 1 116 ? 15.473 3.797 -3.115 1.00 92.19 116 GLY A C 1
ATOM 914 O O . GLY A 1 116 ? 15.603 4.912 -3.643 1.00 92.19 116 GLY A O 1
ATOM 915 N N . PRO A 1 117 ? 16.483 2.916 -3.067 1.00 90.19 117 PRO A N 1
ATOM 916 C CA . PRO A 1 117 ? 17.785 3.147 -3.685 1.00 90.19 117 PRO A CA 1
ATOM 917 C C . PRO A 1 117 ? 17.676 3.449 -5.185 1.00 90.19 117 PRO A C 1
ATOM 919 O O . PRO A 1 117 ? 16.785 2.941 -5.862 1.00 90.19 117 PRO A O 1
ATOM 922 N N . ALA A 1 118 ? 18.599 4.259 -5.715 1.00 86.00 118 ALA A N 1
ATOM 923 C CA . ALA A 1 118 ? 18.728 4.484 -7.155 1.00 86.00 118 ALA A CA 1
ATOM 924 C C . ALA A 1 118 ? 19.093 3.178 -7.865 1.00 86.00 118 ALA A C 1
ATOM 926 O O . ALA A 1 118 ? 20.117 2.573 -7.552 1.00 86.00 118 ALA A O 1
ATOM 927 N N . THR A 1 119 ? 18.285 2.773 -8.843 1.00 80.75 119 THR A N 1
ATOM 928 C CA . THR A 1 119 ? 18.515 1.544 -9.601 1.00 80.75 119 THR A CA 1
ATOM 929 C C . THR A 1 119 ? 18.450 1.824 -11.106 1.00 80.75 119 THR A C 1
ATOM 931 O O . THR A 1 119 ? 17.443 1.532 -11.738 1.00 80.75 119 THR A O 1
ATOM 934 N N . PRO A 1 120 ? 19.495 2.410 -11.721 1.00 76.38 120 PRO A N 1
ATOM 935 C CA . PRO A 1 120 ? 19.428 2.901 -13.104 1.00 76.38 120 PRO A CA 1
ATOM 936 C C . PRO A 1 120 ? 19.124 1.819 -14.150 1.00 76.38 120 PRO A C 1
ATOM 938 O O . PRO A 1 120 ? 18.543 2.106 -15.193 1.00 76.38 120 PRO A O 1
ATOM 941 N N . GLU A 1 121 ? 19.523 0.579 -13.870 1.00 83.25 121 GLU A N 1
ATOM 942 C CA . GLU A 1 121 ? 19.431 -0.549 -14.802 1.00 83.25 121 GLU A CA 1
ATOM 943 C C . GLU A 1 121 ? 18.126 -1.346 -14.673 1.00 83.25 121 GLU A C 1
ATOM 945 O O . GLU A 1 121 ? 17.804 -2.150 -15.548 1.00 83.25 121 GLU A O 1
ATOM 950 N N . ILE A 1 122 ? 17.359 -1.131 -13.599 1.00 85.88 122 ILE A N 1
ATOM 951 C CA . ILE A 1 122 ? 16.131 -1.879 -13.315 1.00 85.88 122 ILE A CA 1
ATOM 952 C C . ILE A 1 122 ? 14.972 -0.934 -12.994 1.00 85.88 122 ILE A C 1
ATOM 954 O O . ILE A 1 122 ? 15.158 0.205 -12.580 1.00 85.88 122 ILE A O 1
ATOM 958 N N . LYS A 1 123 ? 13.746 -1.414 -13.191 1.00 88.06 123 LYS A N 1
ATOM 959 C CA . LYS A 1 123 ? 12.522 -0.666 -12.882 1.00 88.06 123 LYS A CA 1
ATOM 960 C C . LYS A 1 123 ? 11.786 -1.410 -11.777 1.00 88.06 123 LYS A C 1
ATOM 962 O O . LYS A 1 123 ? 10.906 -2.218 -12.095 1.00 88.06 123 LYS A O 1
ATOM 967 N N . PRO A 1 124 ? 12.191 -1.221 -10.509 1.00 90.75 124 PRO A N 1
ATOM 968 C CA . PRO A 1 124 ? 11.662 -2.013 -9.419 1.00 90.75 124 PRO A CA 1
ATOM 969 C C . PRO A 1 124 ? 10.168 -1.741 -9.240 1.00 90.75 124 PRO A C 1
ATOM 971 O O . PRO A 1 124 ? 9.697 -0.605 -9.306 1.00 90.75 124 PRO A O 1
ATOM 974 N N . LEU A 1 125 ? 9.420 -2.814 -9.018 1.00 90.81 125 LEU A N 1
ATOM 975 C CA . LEU A 1 125 ? 7.991 -2.793 -8.748 1.00 90.81 125 LEU A CA 1
ATOM 976 C C . LEU A 1 125 ? 7.762 -3.511 -7.434 1.00 90.81 125 LEU A C 1
ATOM 978 O O . LEU A 1 125 ? 7.966 -4.721 -7.345 1.00 90.81 125 LEU A O 1
ATOM 982 N N . MET A 1 126 ? 7.388 -2.747 -6.414 1.00 94.88 126 MET A N 1
ATOM 983 C CA . MET A 1 126 ? 7.157 -3.274 -5.078 1.00 94.88 126 MET A CA 1
ATOM 984 C C . MET A 1 126 ? 5.731 -3.781 -4.952 1.00 94.88 126 MET A C 1
ATOM 986 O O . MET A 1 126 ? 4.787 -3.092 -5.329 1.00 94.88 126 MET A O 1
ATOM 990 N N . ASN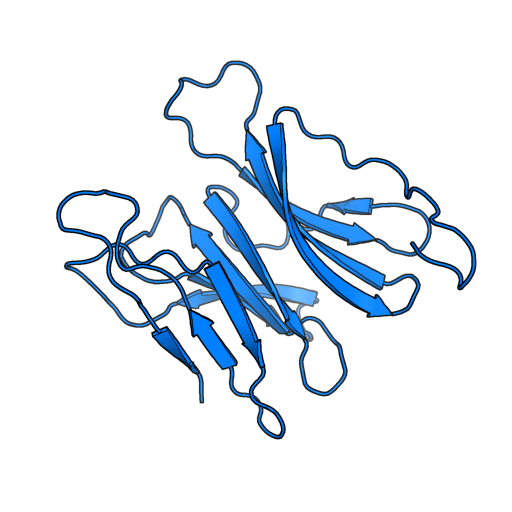 A 1 127 ? 5.594 -5.002 -4.443 1.00 95.12 127 ASN A N 1
ATOM 991 C CA . ASN A 1 127 ? 4.329 -5.724 -4.365 1.00 95.12 127 ASN A CA 1
ATOM 992 C C . ASN A 1 127 ? 3.803 -5.801 -2.934 1.00 95.12 127 ASN A C 1
ATOM 994 O O . ASN A 1 127 ? 2.594 -5.845 -2.741 1.00 95.12 127 ASN A O 1
ATOM 998 N N . ASN A 1 128 ? 4.691 -5.871 -1.941 1.00 97.56 128 ASN A N 1
ATOM 999 C CA . ASN A 1 128 ? 4.300 -6.035 -0.547 1.00 97.56 128 ASN A CA 1
ATOM 1000 C C . ASN A 1 128 ? 5.263 -5.291 0.383 1.00 97.56 128 ASN A C 1
ATOM 1002 O O . ASN A 1 128 ? 6.459 -5.210 0.094 1.00 97.56 128 ASN A O 1
ATOM 1006 N N . VAL A 1 129 ? 4.736 -4.765 1.487 1.00 98.00 129 VAL A N 1
ATOM 1007 C CA . VAL A 1 129 ? 5.504 -4.115 2.546 1.00 98.00 129 VAL A CA 1
ATOM 1008 C C . VAL A 1 129 ? 5.038 -4.600 3.918 1.00 98.00 129 VAL A C 1
ATOM 1010 O O . VAL A 1 129 ? 3.846 -4.735 4.172 1.00 98.00 129 VAL A O 1
ATOM 1013 N N . THR A 1 130 ? 5.978 -4.844 4.829 1.00 97.38 130 THR A N 1
ATOM 1014 C CA . THR A 1 130 ? 5.685 -5.244 6.210 1.00 97.38 130 THR A CA 1
ATOM 1015 C C . THR A 1 130 ? 6.580 -4.513 7.197 1.00 97.38 130 THR A C 1
ATOM 1017 O O . THR A 1 130 ? 7.763 -4.288 6.938 1.00 97.38 130 THR A O 1
ATOM 1020 N N . ALA A 1 131 ? 6.029 -4.183 8.364 1.00 96.69 131 ALA A N 1
ATOM 1021 C CA . ALA A 1 131 ? 6.813 -3.698 9.493 1.00 96.69 131 ALA A CA 1
ATOM 1022 C C . ALA A 1 131 ? 7.712 -4.809 10.051 1.00 96.69 131 ALA A C 1
ATOM 1024 O O . ALA A 1 131 ? 7.358 -5.993 10.020 1.00 96.69 131 ALA A O 1
ATOM 1025 N N . ILE A 1 132 ? 8.873 -4.418 10.573 1.00 96.25 132 ILE A N 1
ATOM 1026 C CA . ILE A 1 132 ? 9.768 -5.297 11.324 1.00 96.25 132 ILE A CA 1
ATOM 1027 C C . ILE A 1 132 ? 9.316 -5.274 12.793 1.00 96.25 132 ILE A C 1
ATOM 1029 O O . ILE A 1 132 ? 9.341 -4.213 13.418 1.00 96.25 132 ILE A O 1
ATOM 1033 N N . PRO A 1 133 ? 8.917 -6.417 13.381 1.00 94.19 133 PRO A N 1
ATOM 1034 C CA . PRO A 1 133 ? 8.482 -6.451 14.772 1.00 94.19 133 PRO A CA 1
ATOM 1035 C C . PRO A 1 133 ? 9.545 -5.897 15.731 1.00 94.19 133 PRO A C 1
ATOM 1037 O O . PRO A 1 133 ? 10.712 -6.280 15.667 1.00 94.19 133 PRO A O 1
ATOM 1040 N N . GLY A 1 134 ? 9.125 -5.011 16.638 1.00 93.69 134 GLY A N 1
ATOM 1041 C CA . GLY A 1 134 ? 9.999 -4.415 17.653 1.00 93.69 134 GLY A CA 1
ATOM 1042 C C . GLY A 1 134 ? 10.897 -3.274 17.161 1.00 93.69 134 GLY A C 1
ATOM 1043 O O . GLY A 1 134 ? 11.758 -2.839 17.922 1.00 93.69 134 GLY A O 1
ATOM 1044 N N . THR A 1 135 ? 10.722 -2.783 15.930 1.00 94.44 135 THR A N 1
ATOM 1045 C CA . THR A 1 135 ? 11.472 -1.634 15.393 1.00 94.44 135 THR A CA 1
ATOM 1046 C C . THR A 1 135 ? 10.554 -0.661 14.642 1.00 94.44 135 THR A C 1
ATOM 1048 O O . THR A 1 135 ? 9.370 -0.936 14.450 1.00 94.44 135 THR A O 1
ATOM 1051 N N . ASP A 1 136 ? 11.111 0.469 14.194 1.00 91.69 136 ASP A N 1
ATOM 1052 C CA . ASP A 1 136 ? 10.452 1.410 13.271 1.00 91.69 136 ASP A CA 1
ATOM 1053 C C . ASP A 1 136 ? 10.756 1.104 11.786 1.00 91.69 136 ASP A C 1
ATOM 1055 O O . ASP A 1 136 ? 10.449 1.904 10.898 1.00 91.69 136 ASP A O 1
ATOM 1059 N N . GLY A 1 137 ? 11.391 -0.041 11.515 1.00 95.50 137 GLY A N 1
ATOM 1060 C CA . GLY A 1 137 ? 11.850 -0.456 10.194 1.00 95.50 137 GLY A CA 1
ATOM 1061 C C . GLY A 1 137 ? 10.823 -1.266 9.402 1.00 95.50 137 GLY A C 1
ATOM 1062 O O . GLY A 1 137 ? 9.847 -1.790 9.942 1.00 95.50 137 GLY A O 1
ATOM 1063 N N . PHE A 1 138 ? 11.084 -1.418 8.103 1.00 97.12 138 PHE A N 1
ATOM 1064 C CA . PHE A 1 138 ? 10.204 -2.118 7.163 1.00 97.12 138 PHE A CA 1
ATOM 1065 C C . PHE A 1 138 ? 10.999 -3.023 6.218 1.00 97.12 138 PHE A C 1
ATOM 1067 O O . PHE A 1 138 ? 12.136 -2.715 5.854 1.00 97.12 138 PHE A O 1
ATOM 1074 N N . TRP A 1 139 ? 10.370 -4.111 5.779 1.00 97.75 139 TRP A N 1
ATOM 1075 C CA . TRP A 1 139 ? 10.784 -4.881 4.609 1.00 97.75 139 TRP A CA 1
ATOM 1076 C C . TRP A 1 139 ? 9.805 -4.648 3.469 1.00 97.75 139 TRP A C 1
ATOM 1078 O O . TRP A 1 139 ? 8.595 -4.635 3.682 1.00 97.75 139 TRP A O 1
ATOM 1088 N N . SER A 1 140 ? 10.333 -4.516 2.259 1.00 97.75 140 SER A N 1
ATOM 1089 C CA . SER A 1 140 ? 9.564 -4.441 1.023 1.00 97.75 140 SER A CA 1
ATOM 1090 C C . SER A 1 140 ? 10.070 -5.486 0.040 1.00 97.75 140 SER A C 1
ATOM 1092 O O . SER A 1 140 ? 11.271 -5.755 -0.024 1.00 97.75 140 SER A O 1
ATOM 1094 N N . VAL A 1 141 ? 9.157 -6.086 -0.718 1.00 97.44 141 VAL A N 1
ATOM 1095 C CA . VAL A 1 141 ? 9.473 -7.124 -1.701 1.00 97.44 141 VAL A CA 1
ATOM 1096 C C . VAL A 1 141 ? 8.713 -6.914 -2.999 1.00 97.44 141 VAL A C 1
ATOM 1098 O O . VAL A 1 141 ? 7.577 -6.435 -3.023 1.00 97.44 141 VAL A O 1
ATOM 1101 N N . GLY A 1 142 ? 9.347 -7.288 -4.104 1.00 95.25 142 GLY A N 1
ATOM 1102 C CA . GLY A 1 142 ? 8.774 -7.201 -5.434 1.00 95.25 142 GLY A CA 1
ATOM 1103 C C . GLY A 1 142 ? 9.753 -7.673 -6.495 1.00 95.25 142 GLY A C 1
ATOM 1104 O O . GLY A 1 142 ? 10.494 -8.632 -6.275 1.00 95.25 142 GLY A O 1
ATOM 1105 N N . THR A 1 143 ? 9.739 -7.025 -7.654 1.00 93.94 143 THR A N 1
ATOM 1106 C CA . THR A 1 143 ? 10.489 -7.478 -8.831 1.00 93.94 143 THR A CA 1
ATOM 1107 C C . THR A 1 143 ? 11.302 -6.368 -9.474 1.00 93.94 143 THR A C 1
ATOM 1109 O O . THR A 1 143 ? 10.867 -5.222 -9.492 1.00 93.94 143 THR A O 1
ATOM 1112 N N . THR A 1 144 ? 12.435 -6.707 -10.088 1.00 91.94 144 THR A N 1
ATOM 1113 C CA . THR A 1 144 ? 13.299 -5.753 -10.813 1.00 91.94 144 THR A CA 1
ATOM 1114 C C . THR A 1 144 ? 12.706 -5.236 -12.135 1.00 91.94 144 THR A C 1
ATOM 1116 O O . THR A 1 144 ? 13.203 -4.263 -12.703 1.00 91.94 144 THR A O 1
ATOM 1119 N N . SER A 1 145 ? 11.657 -5.876 -12.661 1.00 85.81 145 SER A N 1
ATOM 1120 C CA . SER A 1 145 ? 11.011 -5.524 -13.930 1.00 85.81 145 SER A CA 1
ATOM 1121 C C . SER A 1 145 ? 9.595 -6.108 -14.008 1.00 85.81 145 SER A C 1
ATOM 1123 O O . SER A 1 145 ? 9.299 -7.099 -13.347 1.00 85.81 145 SER A O 1
ATOM 1125 N N . ARG A 1 146 ? 8.735 -5.531 -14.860 1.00 78.44 146 ARG A N 1
ATOM 1126 C CA . ARG A 1 146 ? 7.445 -6.123 -15.296 1.00 78.44 146 ARG A CA 1
ATOM 1127 C C . ARG A 1 146 ? 7.545 -6.937 -16.586 1.00 78.44 146 ARG A C 1
ATOM 1129 O O . ARG A 1 146 ? 6.550 -7.491 -17.043 1.00 78.44 146 ARG A O 1
ATOM 1136 N N . TYR A 1 147 ? 8.712 -6.941 -17.218 1.00 80.31 147 TYR A N 1
ATOM 1137 C CA . TYR A 1 147 ? 8.934 -7.590 -18.504 1.00 80.31 147 TYR A CA 1
ATOM 1138 C C . TYR A 1 147 ? 9.531 -8.983 -18.315 1.00 80.31 147 TYR A C 1
ATOM 1140 O O . TYR A 1 147 ? 10.286 -9.227 -17.376 1.00 80.31 147 TYR A O 1
ATOM 1148 N N . ALA A 1 148 ? 9.223 -9.885 -19.247 1.00 79.19 148 ALA A N 1
ATOM 1149 C CA . ALA A 1 148 ? 9.807 -11.224 -19.275 1.00 79.19 148 ALA A CA 1
ATOM 1150 C C . ALA A 1 148 ? 11.289 -11.223 -19.697 1.00 79.19 148 ALA A C 1
ATOM 1152 O O . ALA A 1 148 ? 11.989 -12.204 -19.456 1.00 79.19 148 ALA A O 1
ATOM 1153 N N . TYR A 1 149 ? 11.764 -10.145 -20.335 1.00 81.00 149 TYR A N 1
ATOM 1154 C CA . TYR A 1 149 ? 13.140 -10.021 -20.805 1.00 81.00 149 TYR A CA 1
ATOM 1155 C C . TYR A 1 149 ? 13.716 -8.609 -20.545 1.00 81.00 149 TYR A C 1
ATOM 1157 O O . TYR A 1 149 ? 13.103 -7.633 -20.985 1.00 81.00 149 TYR A O 1
ATOM 1165 N N . PRO A 1 150 ? 14.875 -8.484 -19.862 1.00 82.38 150 PRO A N 1
ATOM 1166 C CA . PRO A 1 150 ? 15.512 -9.551 -19.085 1.00 82.38 150 PRO A CA 1
ATOM 1167 C C . PRO A 1 150 ? 14.542 -10.089 -18.011 1.00 82.38 150 PRO A C 1
ATOM 1169 O O . PRO A 1 150 ? 13.662 -9.338 -17.578 1.00 82.38 150 PRO A O 1
ATOM 1172 N N . PRO A 1 151 ? 14.649 -11.372 -17.611 1.00 87.00 151 PRO A N 1
ATOM 1173 C CA . PRO A 1 151 ? 13.740 -11.954 -16.632 1.00 87.00 151 PRO A CA 1
ATOM 1174 C C . PRO A 1 151 ? 13.683 -11.128 -15.350 1.00 87.00 151 PRO A C 1
ATOM 1176 O O . PRO A 1 151 ? 14.719 -10.760 -14.793 1.00 87.00 151 PRO A O 1
ATOM 1179 N N . ALA A 1 152 ? 12.467 -10.855 -14.880 1.00 91.06 152 ALA A N 1
ATOM 1180 C CA . ALA A 1 152 ? 12.250 -10.216 -13.595 1.00 91.06 152 ALA A CA 1
ATOM 1181 C C . ALA A 1 152 ? 12.885 -11.053 -12.473 1.00 91.06 152 ALA A C 1
ATOM 1183 O O . ALA A 1 152 ? 12.674 -12.263 -12.386 1.00 91.06 152 ALA A O 1
ATOM 1184 N N . GLN A 1 153 ? 13.660 -10.399 -11.613 1.00 92.75 153 GLN A N 1
ATOM 1185 C CA . GLN A 1 153 ? 14.292 -11.015 -10.450 1.00 92.75 153 GLN A CA 1
ATOM 1186 C C . GLN A 1 153 ? 13.605 -10.541 -9.175 1.00 92.75 153 GLN A C 1
ATOM 1188 O O . GLN A 1 153 ? 13.030 -9.451 -9.148 1.00 92.75 153 GLN A O 1
ATOM 1193 N N . LEU A 1 154 ? 13.691 -11.353 -8.120 1.00 94.62 154 LEU A N 1
ATOM 1194 C CA . LEU A 1 154 ? 13.283 -10.960 -6.776 1.00 94.62 154 LEU A CA 1
ATOM 1195 C C . LEU A 1 154 ? 14.073 -9.718 -6.347 1.00 94.62 154 LEU A C 1
ATOM 1197 O O . LEU A 1 154 ? 15.301 -9.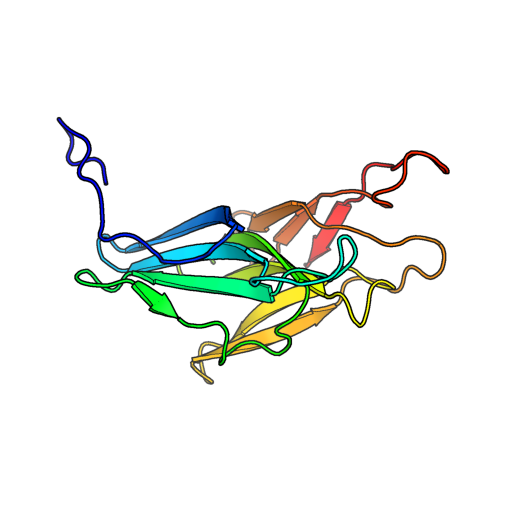722 -6.381 1.00 94.62 154 LEU A O 1
ATOM 1201 N N . HIS A 1 155 ? 13.362 -8.679 -5.923 1.00 94.12 155 HIS A N 1
ATOM 1202 C CA . HIS A 1 155 ? 13.936 -7.449 -5.385 1.00 94.12 155 HIS A CA 1
ATOM 1203 C C . HIS A 1 155 ? 13.423 -7.240 -3.965 1.00 94.12 155 HIS A C 1
ATOM 1205 O O . HIS A 1 155 ? 12.214 -7.302 -3.735 1.00 94.12 155 HIS A O 1
ATOM 1211 N N . ILE A 1 156 ? 14.333 -7.024 -3.017 1.00 95.75 156 ILE A N 1
ATOM 1212 C CA . ILE A 1 156 ? 14.014 -6.833 -1.600 1.00 95.75 156 ILE A CA 1
ATOM 1213 C C . ILE A 1 156 ? 14.711 -5.568 -1.115 1.00 95.75 156 ILE A C 1
ATOM 1215 O O . ILE A 1 156 ? 15.911 -5.391 -1.324 1.00 95.75 156 ILE A O 1
ATOM 1219 N N . GLU A 1 157 ? 13.968 -4.722 -0.411 1.00 96.25 157 GLU A N 1
ATOM 1220 C CA . GLU A 1 157 ? 14.491 -3.525 0.238 1.00 96.25 157 GLU A CA 1
ATOM 1221 C C . GLU A 1 157 ? 14.208 -3.566 1.738 1.00 96.25 157 GLU A C 1
ATOM 1223 O O . GLU A 1 157 ? 13.157 -4.032 2.183 1.00 96.25 157 GLU A O 1
ATOM 1228 N N . ARG A 1 158 ? 15.159 -3.051 2.521 1.00 95.50 158 ARG A N 1
ATOM 1229 C CA . ARG A 1 158 ? 15.030 -2.877 3.966 1.00 95.50 158 ARG A CA 1
ATOM 1230 C C . ARG A 1 158 ? 15.168 -1.406 4.309 1.00 95.50 158 ARG A C 1
ATOM 1232 O O . ARG A 1 158 ? 16.158 -0.781 3.937 1.00 95.50 158 ARG A O 1
ATOM 1239 N N . TYR A 1 159 ? 14.228 -0.903 5.091 1.00 92.62 159 TYR A N 1
ATOM 1240 C CA . TYR A 1 159 ? 14.343 0.368 5.790 1.00 92.62 159 TYR A CA 1
ATOM 1241 C C . TYR A 1 159 ? 14.639 0.082 7.267 1.00 92.62 159 TYR A C 1
ATOM 1243 O O . TYR A 1 159 ? 13.952 -0.745 7.874 1.00 92.62 159 TYR A O 1
ATOM 1251 N N . ALA A 1 160 ? 15.686 0.696 7.817 1.00 83.94 160 ALA A N 1
ATOM 1252 C CA . ALA A 1 160 ? 16.158 0.496 9.188 1.00 83.94 160 ALA A CA 1
ATOM 1253 C C . ALA A 1 160 ? 16.234 1.828 9.933 1.00 83.94 160 ALA A C 1
ATOM 1255 O O . ALA A 1 160 ? 16.567 2.837 9.272 1.00 83.94 160 ALA A O 1
#

Nearest PDB structures (foldseek):
  5zcs-assembly1_D  TM=5.677E-01  e=2.958E-02  Homo sapiens
  8ybf-assembly1_B  TM=4.688E-01  e=1.495E-02  Morbillivirus canis
  8ybf-assembly1_A  TM=4.741E-01  e=2.663E-02  Morbillivirus canis
  7v9a-assembly1_B  TM=3.816E-01  e=1.504E-01  Homo sapiens
  9hcj-assembly1_O0  TM=3.001E-01  e=1.219E-01  Dictyostelium discoideum

Solvent-accessible surface area (backbone atoms only — not comparable to full-atom values): 8845 Å² total; per-residue (Å²): 85,76,77,90,85,53,79,46,86,70,85,83,83,88,57,85,51,59,45,78,55,33,67,39,72,55,45,101,41,33,32,39,37,31,6,26,29,40,74,86,90,58,61,97,81,59,77,28,30,41,37,35,34,37,34,67,67,84,54,76,42,82,47,42,90,49,41,82,67,54,49,23,33,33,28,19,52,23,43,45,98,84,40,41,78,38,42,28,28,16,44,41,69,89,55,46,47,26,32,36,30,37,36,55,36,82,88,77,75,36,38,41,80,42,71,52,70,87,33,91,92,39,40,41,42,39,51,42,42,40,59,39,88,98,56,97,23,35,43,36,36,33,24,34,35,94,43,78,73,74,66,52,41,87,35,77,50,78,49,121

Sequence (160 aa):
RWDGRDWTVLPPVQGIRLTVTDLLPSAPDDVWATGAAFGVGGPPDKPPGIVLRRWNGTEWTSWTDRTPFTVGALTSICADARGRPALISGWDFWDQSRSHYLRWDAAAEAWTSQRGPATPEIKPLMNNVTAIPGTDGFWSVGTTSRYAYPPAQLHIERYA

Foldseek 3Di:
DDPPPDDDDADDDDAPAWDWAEKADLDPQWMKIWWWGDDPPDDPPQFTFIFIWIGRNHDIDTQLVQEPATGWTWAEWEDDPNSHTAKIWTDHPVDQQWTWMWGQDPVVRGTDIDTHDGRNPFRWGWHYKYDDPPDSKIKTWGWRYPDPVVHTDIDIDIDD

Radius of gyration: 16.22 Å; Cα contacts (8 Å, |Δi|>4): 387; chains: 1; bounding box: 41×32×43 Å

Mean predicted aligned error: 4.09 Å

pLDDT: mean 92.03, std 6.6, range [64.44, 98.62]

Secondary structure (DSSP, 8-state):
-B-SS-BPPPPPPP-TEEEEEEEEEEETTEEEEEEEEEPTT--TTPPPEEEEEEE-SS-EEE-GGGSS--BEEEEEEEE-TTS-EEEEEEEESS--SS-EEEEEETTTTEEEEEE----TT---EEEEEEEPTTSS-EEEEEES-SSTTTTP-EEEEEE-

Organism: NCBI:txid299421